Protein AF-A0A7K2KKU1-F1 (afdb_monomer_lite)

Radius of gyration: 23.0 Å; chains: 1; bounding box: 33×46×68 Å

Secondary structure (DSSP, 8-state):
--HHHHHHGGG----------PPTT-------S---EEEEEE-TT-PEEEE--GGGS-EEEEEEEE-TTSSEEEEEEEESPPPPPS----

Sequence (90 aa):
MAALLAAALVLTGCGGRATTHHKPGTSHEEATGNPGTLLPARDEGGHRLRELPAAQAPAVRVETRPDTEGGWNIHLTVERFRFTPDSTGG

Foldseek 3Di:
DVVVVVVVVVPPPPDPDPPPPDDPPDDPPDPPDDPAAWDPDADPVRDTDHDDDPVQDKDWDWDWDADPVGDIDIDIDTPNDDDDDPDPDD

Structure (mmCIF, N/CA/C/O backbone):
data_AF-A0A7K2KKU1-F1
#
_entry.id   AF-A0A7K2KKU1-F1
#
loop_
_atom_site.group_PDB
_atom_site.id
_atom_site.type_symbol
_atom_site.label_atom_id
_atom_site.label_alt_id
_atom_site.label_comp_id
_atom_site.label_asym_id
_atom_site.label_entity_id
_atom_site.label_seq_id
_atom_site.pdbx_PDB_ins_code
_atom_site.Cartn_x
_atom_site.Cartn_y
_atom_site.Cartn_z
_atom_site.occupancy
_atom_site.B_iso_or_equiv
_atom_site.auth_seq_id
_atom_site.auth_comp_id
_atom_site.auth_asym_id
_atom_site.auth_atom_id
_atom_site.pdbx_PDB_model_num
ATOM 1 N N . MET A 1 1 ? -6.808 36.230 45.000 1.00 53.88 1 MET A N 1
ATOM 2 C CA . MET A 1 1 ? -6.677 34.798 44.642 1.00 53.88 1 MET A CA 1
ATOM 3 C C . MET A 1 1 ? -7.514 34.360 43.433 1.00 53.88 1 MET A C 1
ATOM 5 O O . MET A 1 1 ? -7.368 33.226 43.028 1.00 53.88 1 MET A O 1
ATOM 9 N N . ALA A 1 2 ? -8.351 35.205 42.815 1.00 53.06 2 ALA A N 1
ATOM 10 C CA . ALA A 1 2 ? -9.057 34.826 41.578 1.00 53.06 2 ALA A CA 1
ATOM 11 C C . ALA A 1 2 ? -8.281 35.203 40.298 1.00 53.06 2 ALA A C 1
ATOM 13 O O . ALA A 1 2 ? -8.325 34.485 39.308 1.00 53.06 2 ALA A O 1
ATOM 14 N N . ALA A 1 3 ? -7.500 36.290 40.336 1.00 51.25 3 ALA A N 1
ATOM 15 C CA . ALA A 1 3 ? -6.766 36.782 39.166 1.00 51.25 3 ALA A CA 1
ATOM 16 C C . ALA A 1 3 ? -5.609 35.865 38.716 1.00 51.25 3 ALA A C 1
ATOM 18 O O . ALA A 1 3 ? -5.286 35.825 37.535 1.00 51.25 3 ALA A O 1
ATOM 19 N N . LEU A 1 4 ? -5.015 35.089 39.632 1.00 51.97 4 LEU A N 1
ATOM 20 C CA . LEU A 1 4 ? -3.920 34.163 39.309 1.00 51.97 4 LEU A CA 1
ATOM 21 C C . LEU A 1 4 ? -4.406 32.888 38.596 1.00 51.97 4 LEU A C 1
ATOM 23 O O . LEU A 1 4 ? -3.648 32.293 37.839 1.00 51.97 4 LEU A O 1
ATOM 27 N N . LEU A 1 5 ? -5.670 32.493 38.785 1.00 53.22 5 LEU A N 1
ATOM 28 C CA . LEU A 1 5 ? -6.238 31.295 38.152 1.00 53.22 5 LEU A CA 1
ATOM 29 C C . LEU A 1 5 ? -6.633 31.533 36.687 1.00 53.22 5 LEU A C 1
ATOM 31 O O . LEU A 1 5 ? -6.586 30.606 35.885 1.00 53.22 5 LEU A O 1
ATOM 35 N N . ALA A 1 6 ? -6.952 32.775 36.312 1.00 53.47 6 ALA A N 1
ATOM 36 C CA . ALA A 1 6 ? -7.299 33.119 34.933 1.00 53.47 6 ALA A CA 1
ATOM 37 C C . ALA A 1 6 ? -6.081 33.129 33.986 1.00 53.47 6 ALA A C 1
ATOM 39 O O . ALA A 1 6 ? -6.231 32.877 32.795 1.00 53.47 6 ALA A O 1
ATOM 40 N N . ALA A 1 7 ? -4.870 33.366 34.505 1.00 53.91 7 ALA A N 1
ATOM 41 C CA . ALA A 1 7 ? -3.649 33.403 33.696 1.00 53.91 7 ALA A CA 1
ATOM 42 C C . ALA A 1 7 ? -3.123 32.004 33.317 1.00 53.91 7 ALA A C 1
ATOM 44 O O . ALA A 1 7 ? -2.455 31.854 32.297 1.00 53.91 7 ALA A O 1
ATOM 45 N N . ALA A 1 8 ? -3.445 30.969 34.099 1.00 54.53 8 ALA A N 1
ATOM 46 C CA . ALA A 1 8 ? -2.966 29.609 33.844 1.00 54.53 8 ALA A CA 1
ATOM 47 C C . ALA A 1 8 ? -3.716 28.903 32.696 1.00 54.53 8 ALA A C 1
ATOM 49 O O . ALA A 1 8 ? -3.174 27.986 32.083 1.00 54.53 8 ALA A O 1
ATOM 50 N N . LEU A 1 9 ? -4.938 29.340 32.365 1.00 53.31 9 LEU A N 1
ATOM 51 C CA . LEU A 1 9 ? -5.776 28.673 31.360 1.00 53.31 9 LEU A CA 1
ATOM 52 C C . LEU A 1 9 ? -5.440 29.055 29.906 1.00 53.31 9 LEU A C 1
ATOM 54 O O . LEU A 1 9 ? -5.971 28.455 28.980 1.00 53.31 9 LEU A O 1
ATOM 58 N N . VAL A 1 10 ? -4.552 30.031 29.690 1.00 56.62 10 VAL A N 1
ATOM 59 C CA . VAL A 1 10 ? -4.167 30.504 28.344 1.00 56.62 10 VAL A CA 1
ATOM 60 C C . VAL A 1 10 ? -3.019 29.669 27.743 1.00 56.62 10 VAL A C 1
ATOM 62 O O . VAL A 1 10 ? -2.673 29.826 26.577 1.00 56.62 10 VAL A O 1
ATOM 65 N N . LEU A 1 11 ? -2.434 28.738 28.507 1.00 55.06 11 LEU A N 1
ATOM 66 C CA . LEU A 1 11 ? -1.241 27.980 28.100 1.00 55.06 11 LEU A CA 1
ATOM 67 C C . LEU A 1 11 ? -1.519 26.596 27.485 1.00 55.06 11 LEU A C 1
ATOM 69 O O . LEU A 1 11 ? -0.573 25.895 27.138 1.00 55.06 11 LEU A O 1
ATOM 73 N N . THR A 1 12 ? -2.777 26.200 27.272 1.00 58.44 12 THR A N 1
ATOM 74 C CA . THR A 1 12 ? -3.124 24.944 26.570 1.00 58.44 12 THR A CA 1
ATOM 75 C C . THR A 1 12 ? -3.523 25.168 25.109 1.00 58.44 12 THR A C 1
ATOM 77 O O . THR A 1 12 ? -4.368 24.473 24.555 1.00 58.44 12 THR A O 1
ATOM 80 N N . GLY A 1 13 ? -2.883 26.129 24.443 1.00 49.25 13 GLY A N 1
ATOM 81 C CA . GLY A 1 13 ? -2.938 26.284 22.991 1.00 49.25 13 GLY A CA 1
ATOM 82 C C . GLY A 1 13 ? -1.909 25.401 22.284 1.00 49.25 13 GLY A C 1
ATOM 83 O O . GLY A 1 13 ? -1.016 25.922 21.623 1.00 49.25 13 GLY A O 1
ATOM 84 N N . CYS A 1 14 ? -1.998 24.073 22.398 1.00 58.56 14 CYS A N 1
ATOM 85 C CA . CYS A 1 14 ? -1.230 23.156 21.542 1.00 58.56 14 CYS A CA 1
ATOM 86 C C . CYS A 1 14 ? -1.862 23.083 20.139 1.00 58.56 14 CYS A C 1
ATOM 88 O O . CYS A 1 14 ? -2.345 22.037 19.717 1.00 58.56 14 CYS A O 1
ATOM 90 N N . GLY A 1 15 ? -1.886 24.206 19.421 1.00 54.38 15 GLY A N 1
ATOM 91 C CA . GLY A 1 15 ? -2.197 24.259 17.995 1.00 54.38 15 GLY A CA 1
ATOM 92 C C . GLY A 1 15 ? -0.907 24.499 17.225 1.00 54.38 15 GLY A C 1
ATOM 93 O O . GLY A 1 15 ? -0.467 25.640 17.110 1.00 54.38 15 GLY A O 1
ATOM 94 N N . GLY A 1 16 ? -0.266 23.431 16.746 1.00 52.91 16 GLY A N 1
ATOM 95 C CA . GLY A 1 16 ? 0.895 23.542 15.861 1.00 52.91 16 GLY A CA 1
ATOM 96 C C . GLY A 1 16 ? 0.594 24.425 14.643 1.00 52.91 16 GLY A C 1
ATOM 97 O O . GLY A 1 16 ? -0.550 24.535 14.204 1.00 52.91 16 GLY A O 1
ATOM 98 N N . ARG A 1 17 ? 1.628 25.076 14.098 1.00 52.34 17 ARG A N 1
ATOM 99 C CA . ARG A 1 17 ? 1.519 25.941 12.916 1.00 52.34 17 ARG A CA 1
ATOM 100 C C . ARG A 1 17 ? 0.917 25.148 11.754 1.00 52.34 17 ARG A C 1
ATOM 102 O O . ARG A 1 17 ? 1.542 24.210 11.271 1.00 52.34 17 ARG A O 1
ATOM 109 N N . ALA A 1 18 ? -0.260 25.551 11.281 1.00 55.19 18 ALA A N 1
ATOM 110 C CA . ALA A 1 18 ? -0.805 25.029 10.038 1.00 55.19 18 ALA A CA 1
ATOM 111 C C . ALA A 1 18 ? 0.158 25.397 8.897 1.00 55.19 18 ALA A C 1
ATOM 113 O O . ALA A 1 18 ? 0.345 26.574 8.581 1.00 55.19 18 ALA A O 1
ATOM 114 N N . THR A 1 19 ? 0.824 24.408 8.305 1.00 55.94 19 THR A N 1
ATOM 115 C CA . THR A 1 19 ? 1.616 24.600 7.087 1.00 55.94 19 THR A CA 1
ATOM 116 C C . THR A 1 19 ? 0.667 24.556 5.898 1.00 55.94 19 THR A C 1
ATOM 118 O O . THR A 1 19 ? 0.521 23.543 5.220 1.00 55.94 19 THR A O 1
ATOM 121 N N . THR A 1 20 ? -0.038 25.658 5.678 1.00 55.03 20 THR A N 1
ATOM 122 C CA . THR A 1 20 ? -0.992 25.825 4.584 1.00 55.03 20 THR A CA 1
ATOM 123 C C . THR A 1 20 ? -0.284 26.322 3.324 1.00 55.03 20 THR A C 1
ATOM 125 O O . THR A 1 20 ? -0.516 27.432 2.850 1.00 55.03 20 THR A O 1
ATOM 128 N N . HIS A 1 21 ? 0.610 25.509 2.757 1.00 50.53 21 HIS A N 1
ATOM 129 C CA . HIS A 1 21 ? 1.012 25.721 1.366 1.00 50.53 21 HIS A CA 1
ATOM 130 C C . HIS A 1 21 ? -0.129 25.223 0.470 1.00 50.53 21 HIS A C 1
ATOM 132 O O . HIS A 1 21 ? -0.203 24.040 0.156 1.00 50.53 21 HIS A O 1
ATOM 138 N N . HIS A 1 22 ? -1.056 26.111 0.100 1.00 54.84 22 HIS A N 1
ATOM 139 C CA . HIS A 1 22 ? -2.151 25.771 -0.814 1.00 54.84 22 HIS A CA 1
ATOM 140 C C . HIS A 1 22 ? -1.870 26.226 -2.233 1.00 54.84 22 HIS A C 1
ATOM 142 O O . HIS A 1 22 ? -1.635 27.408 -2.485 1.00 54.84 22 HIS A O 1
ATOM 148 N N . LYS A 1 23 ? -1.990 25.281 -3.166 1.00 50.62 23 LYS A N 1
ATOM 149 C CA . LYS A 1 23 ? -2.277 25.572 -4.568 1.00 50.62 23 LYS A CA 1
ATOM 150 C C . LYS A 1 23 ? -3.784 25.868 -4.682 1.00 50.62 23 LYS A C 1
ATOM 152 O O . LYS A 1 23 ? -4.583 25.163 -4.062 1.00 50.62 23 LYS A O 1
ATOM 157 N N . PRO A 1 24 ? -4.215 26.885 -5.449 1.00 45.62 24 PRO A N 1
ATOM 158 C CA . PRO A 1 24 ? -5.629 27.068 -5.764 1.00 45.62 24 PRO A CA 1
ATOM 159 C C . PRO A 1 24 ? -6.211 25.775 -6.356 1.00 45.62 24 PRO A C 1
ATOM 161 O O . PRO A 1 24 ? -5.665 25.245 -7.321 1.00 45.62 24 PRO A O 1
ATOM 164 N N . GLY A 1 25 ? -7.284 25.249 -5.758 1.00 54.97 25 GLY A N 1
ATOM 165 C CA . GLY A 1 25 ? -7.943 24.010 -6.197 1.00 54.97 25 GLY A CA 1
ATOM 166 C C . GLY A 1 25 ? -7.640 22.754 -5.370 1.00 54.97 25 GLY A C 1
ATOM 167 O O . GLY A 1 25 ? -8.256 21.725 -5.625 1.00 54.97 25 GLY A O 1
ATOM 168 N N . THR A 1 26 ? -6.760 22.812 -4.363 1.00 57.62 26 THR A N 1
ATOM 169 C CA . THR A 1 26 ? -6.595 21.712 -3.393 1.00 57.62 26 THR A CA 1
ATOM 170 C C . THR A 1 26 ? -7.404 22.006 -2.130 1.00 57.62 26 THR A C 1
ATOM 172 O O . THR A 1 26 ? -7.103 22.977 -1.431 1.00 57.62 26 THR A O 1
ATOM 175 N N . SER A 1 27 ? -8.427 21.202 -1.831 1.00 63.69 27 SER A N 1
ATOM 176 C CA . SER A 1 27 ? -9.137 21.257 -0.549 1.00 63.69 27 SER A CA 1
ATOM 177 C C . SER A 1 27 ? -8.398 20.435 0.513 1.00 63.69 27 SER A C 1
ATOM 179 O O . SER A 1 27 ? -7.804 19.400 0.216 1.00 63.69 27 SER A O 1
ATOM 181 N N . HIS A 1 28 ? -8.468 20.877 1.772 1.00 59.50 28 HIS A N 1
ATOM 182 C CA . HIS A 1 28 ? -8.151 20.049 2.946 1.00 59.50 28 HIS A CA 1
ATOM 183 C C . HIS A 1 28 ? -9.289 19.072 3.235 1.00 59.50 28 HIS A C 1
ATOM 185 O O . HIS A 1 28 ? -9.815 19.036 4.348 1.00 59.50 28 HIS A O 1
ATOM 191 N N . GLU A 1 29 ? -9.767 18.346 2.229 1.00 64.94 29 GLU A N 1
ATOM 192 C CA . GLU A 1 29 ? -10.744 17.309 2.526 1.00 64.94 29 GLU A CA 1
ATOM 193 C C . GLU A 1 29 ? -10.055 16.212 3.327 1.00 64.94 29 GLU A C 1
ATOM 195 O O . GLU A 1 29 ? -9.183 15.493 2.836 1.00 64.94 29 GLU A O 1
ATOM 200 N N . GLU A 1 30 ? -10.442 16.124 4.597 1.00 63.97 30 GLU A N 1
ATOM 201 C CA . GLU A 1 30 ? -10.042 15.041 5.472 1.00 63.97 30 GLU A CA 1
ATOM 202 C C . GLU A 1 30 ? -10.445 13.714 4.825 1.00 63.97 30 GLU A C 1
ATOM 204 O O . GLU A 1 30 ? -11.547 13.560 4.289 1.00 63.97 30 GLU A O 1
ATOM 209 N N . ALA A 1 31 ? -9.536 12.741 4.844 1.00 65.00 31 ALA A N 1
ATOM 210 C CA . ALA A 1 31 ? -9.843 11.415 4.344 1.00 65.00 31 ALA A CA 1
ATOM 211 C C . ALA A 1 31 ? -10.918 10.782 5.243 1.00 65.00 31 ALA A C 1
ATOM 213 O O . ALA A 1 31 ? -10.633 10.316 6.339 1.00 65.00 31 ALA A O 1
ATOM 214 N N . THR A 1 32 ? -12.158 10.734 4.760 1.00 67.06 32 THR A N 1
ATOM 215 C CA . THR A 1 32 ? -13.321 10.208 5.501 1.00 67.06 32 THR A CA 1
ATOM 216 C C . THR A 1 32 ? -13.448 8.679 5.464 1.00 67.06 32 THR A C 1
ATOM 218 O O . THR A 1 32 ? -14.457 8.121 5.895 1.00 67.06 32 THR A O 1
ATOM 221 N N . GLY A 1 33 ? -12.447 7.973 4.930 1.00 70.88 33 GLY A N 1
ATOM 222 C CA . GLY A 1 33 ? -12.459 6.513 4.827 1.00 70.88 33 GLY A CA 1
ATOM 223 C C . GLY A 1 33 ? -12.319 5.828 6.188 1.00 70.88 33 GLY A C 1
ATOM 224 O O . GLY A 1 33 ? -11.614 6.316 7.066 1.00 70.88 33 GLY A O 1
ATOM 225 N N . ASN A 1 34 ? -12.959 4.666 6.360 1.00 78.25 34 ASN A N 1
ATOM 226 C CA . ASN A 1 34 ? -12.769 3.842 7.555 1.00 78.25 34 ASN A CA 1
ATOM 227 C C . ASN A 1 34 ? -11.305 3.349 7.621 1.00 78.25 34 ASN A C 1
ATOM 229 O O . ASN A 1 34 ? -10.891 2.602 6.734 1.00 78.25 34 ASN A O 1
ATOM 233 N N . PRO A 1 35 ? -10.530 3.703 8.663 1.00 79.56 35 PRO A N 1
ATOM 234 C CA . PRO A 1 35 ? -9.122 3.324 8.771 1.00 79.56 35 PRO A CA 1
ATOM 235 C C . PRO A 1 35 ? -8.908 1.898 9.314 1.00 79.56 35 PRO A C 1
ATOM 237 O O . PRO A 1 35 ? -7.774 1.519 9.599 1.00 79.56 35 PRO A O 1
ATOM 240 N N . GLY A 1 36 ? -9.978 1.124 9.520 1.00 89.69 36 GLY A N 1
ATOM 241 C CA . GLY A 1 36 ? -9.933 -0.214 10.103 1.00 89.69 36 GLY A CA 1
ATOM 242 C C . GLY A 1 36 ? -10.067 -0.234 11.628 1.00 89.69 36 GLY A C 1
ATOM 243 O O . GLY A 1 36 ? -10.163 0.802 12.304 1.00 89.69 36 GLY A O 1
ATOM 244 N N . THR A 1 37 ? -10.074 -1.443 12.181 1.00 94.50 37 THR A N 1
ATOM 245 C CA . THR A 1 37 ? -10.260 -1.710 13.612 1.00 94.50 37 THR A CA 1
ATOM 246 C C . THR A 1 37 ? -9.001 -1.349 14.383 1.00 94.50 37 THR A C 1
ATOM 248 O O . THR A 1 37 ? -7.912 -1.784 14.032 1.00 94.50 37 THR A O 1
ATOM 251 N N . LEU A 1 38 ? -9.135 -0.570 15.456 1.00 95.38 38 LEU A N 1
ATOM 252 C CA . LEU A 1 38 ? -8.008 -0.240 16.325 1.00 95.38 38 LEU A CA 1
ATOM 253 C C . LEU A 1 38 ? -7.628 -1.444 17.190 1.00 95.38 38 LEU A C 1
ATOM 255 O O . LEU A 1 38 ? -8.467 -1.964 17.925 1.00 95.38 38 LEU A O 1
ATOM 259 N N . LEU A 1 39 ? -6.362 -1.844 17.134 1.00 96.25 39 LEU A N 1
ATOM 260 C CA . LEU A 1 39 ? -5.824 -2.928 17.941 1.00 96.25 39 LEU A CA 1
ATOM 261 C C . LEU A 1 39 ? -5.286 -2.400 19.282 1.00 96.25 39 LEU A C 1
ATOM 263 O O . LEU A 1 39 ? -4.812 -1.262 19.362 1.00 96.25 39 LEU A O 1
ATOM 267 N N . PRO A 1 40 ? -5.309 -3.225 20.344 1.00 96.06 40 PRO A N 1
ATOM 268 C CA . PRO A 1 40 ? -4.637 -2.897 21.600 1.00 96.06 40 PRO A CA 1
ATOM 269 C C . PRO A 1 40 ? -3.105 -2.957 21.476 1.00 96.06 40 PRO A C 1
ATOM 271 O O . PRO A 1 40 ? -2.402 -2.330 22.268 1.00 96.06 40 PRO A O 1
ATOM 274 N N . ALA A 1 41 ? -2.596 -3.705 20.491 1.00 96.00 41 ALA A N 1
ATOM 275 C CA . ALA A 1 41 ? -1.175 -3.857 20.223 1.00 96.00 41 ALA A CA 1
ATOM 276 C C . ALA A 1 41 ? -0.521 -2.536 19.793 1.00 96.00 41 ALA A C 1
ATOM 278 O O . ALA A 1 41 ? -1.149 -1.659 19.187 1.00 96.00 41 ALA A O 1
ATOM 279 N N . ARG A 1 42 ? 0.772 -2.429 20.099 1.00 97.06 42 ARG A N 1
ATOM 280 C CA . ARG A 1 42 ? 1.626 -1.314 19.704 1.00 97.06 42 ARG A CA 1
ATOM 281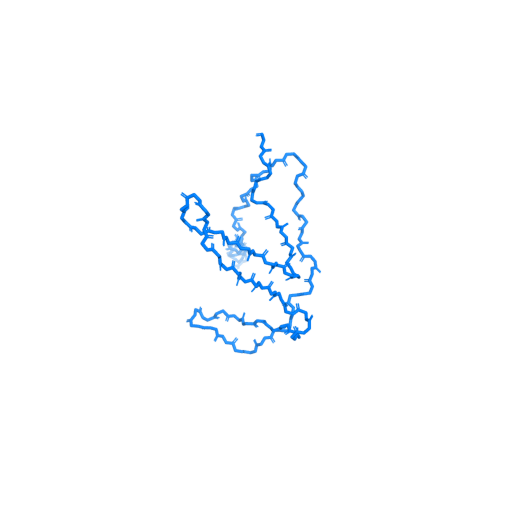 C C . ARG A 1 42 ? 2.865 -1.832 18.989 1.00 97.06 42 ARG A C 1
ATOM 283 O O . ARG A 1 42 ? 3.306 -2.939 19.289 1.00 97.06 42 ARG A O 1
ATOM 290 N N . ASP A 1 43 ? 3.396 -1.041 18.067 1.00 95.88 43 ASP A N 1
ATOM 291 C CA . ASP A 1 43 ? 4.709 -1.301 17.474 1.00 95.88 43 ASP A CA 1
ATOM 292 C C . ASP A 1 43 ? 5.858 -0.879 18.408 1.00 95.88 43 ASP A C 1
ATOM 294 O O . ASP A 1 43 ? 5.639 -0.406 19.528 1.00 95.88 43 ASP A O 1
ATOM 298 N N . GLU A 1 44 ? 7.095 -1.054 17.945 1.00 97.38 44 GLU A N 1
ATOM 299 C CA . GLU A 1 44 ? 8.313 -0.691 18.680 1.00 97.38 44 GLU A CA 1
ATOM 300 C C . GLU A 1 44 ? 8.382 0.809 19.020 1.00 97.38 44 GLU A C 1
ATOM 302 O O . GLU A 1 44 ? 8.942 1.186 20.049 1.00 97.38 44 GLU A O 1
ATOM 307 N N . GLY A 1 45 ? 7.760 1.664 18.200 1.00 97.12 45 GLY A N 1
ATOM 308 C CA . GLY A 1 45 ? 7.620 3.103 18.442 1.00 97.12 45 GLY A CA 1
ATOM 309 C C . GLY A 1 45 ? 6.483 3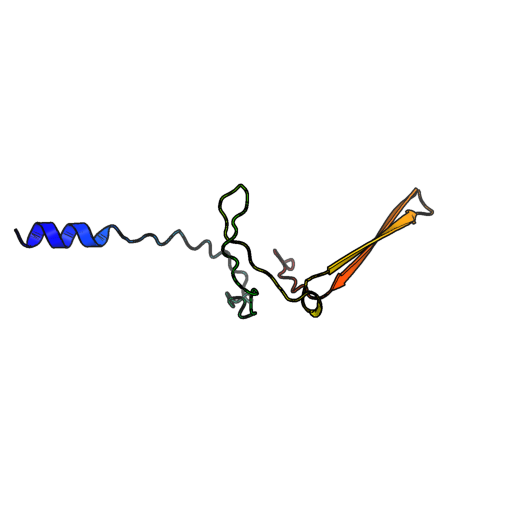.459 19.406 1.00 97.12 45 GLY A C 1
ATOM 310 O O . GLY A 1 45 ? 6.264 4.632 19.721 1.00 97.12 45 GLY A O 1
ATOM 311 N N . GLY A 1 46 ? 5.739 2.463 19.891 1.00 96.69 46 GLY A N 1
ATOM 312 C CA . GLY A 1 46 ? 4.585 2.645 20.759 1.00 96.69 46 GLY A CA 1
ATOM 313 C C . GLY A 1 46 ? 3.328 3.118 20.024 1.00 96.69 46 GLY A C 1
ATOM 314 O O . GLY A 1 46 ? 2.362 3.517 20.688 1.00 96.69 46 GLY A O 1
ATOM 315 N N . HIS A 1 47 ? 3.289 3.094 18.692 1.00 95.94 47 HIS A N 1
ATOM 316 C CA . HIS A 1 47 ? 2.131 3.516 17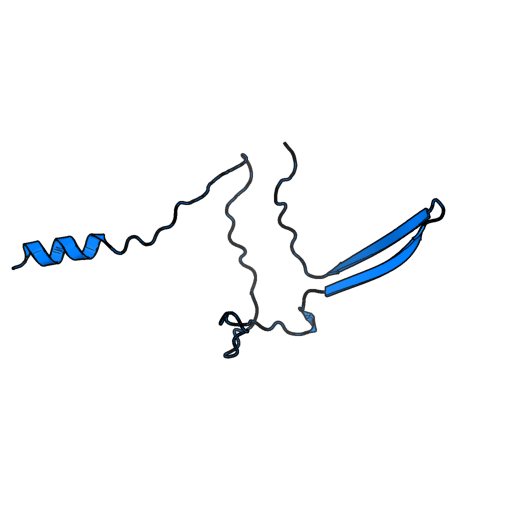.907 1.00 95.94 47 HIS A CA 1
ATOM 317 C C . HIS A 1 47 ? 1.048 2.436 17.921 1.00 95.94 47 HIS A C 1
ATOM 319 O O . HIS A 1 47 ? 1.332 1.244 17.863 1.00 95.94 47 HIS A O 1
ATOM 325 N N . ARG A 1 48 ? -0.223 2.848 18.024 1.00 95.81 48 ARG A N 1
ATOM 326 C CA . ARG A 1 48 ? -1.352 1.907 17.995 1.00 95.81 48 ARG A CA 1
ATOM 327 C C . ARG A 1 48 ? -1.582 1.415 16.575 1.00 95.81 48 ARG A C 1
ATOM 329 O O . ARG A 1 48 ? -1.690 2.226 15.657 1.00 95.81 48 ARG A O 1
ATOM 336 N N . LEU A 1 49 ? -1.732 0.106 16.429 1.00 93.81 49 LEU A N 1
ATOM 337 C CA . LEU A 1 49 ? -1.958 -0.526 15.136 1.00 93.81 49 LEU A CA 1
ATOM 338 C C . LEU A 1 49 ? -3.445 -0.553 14.773 1.00 93.81 49 LEU A C 1
ATOM 340 O O . LEU A 1 49 ? -4.315 -0.543 15.647 1.00 93.81 49 LEU A O 1
ATOM 344 N N . ARG A 1 50 ? -3.736 -0.610 13.472 1.00 93.12 50 ARG A N 1
ATOM 345 C CA . ARG A 1 50 ? -5.081 -0.856 12.946 1.00 93.12 50 ARG A CA 1
ATOM 346 C C . ARG A 1 50 ? -5.077 -2.048 12.007 1.00 93.12 50 ARG A C 1
ATOM 348 O O . ARG A 1 50 ? -4.121 -2.245 11.266 1.00 93.12 50 ARG A O 1
ATOM 355 N N . GLU A 1 51 ? -6.163 -2.804 12.035 1.00 92.75 51 GLU A N 1
ATOM 356 C CA . GLU A 1 51 ? -6.372 -3.968 11.184 1.00 92.75 51 GLU A CA 1
ATOM 357 C C . GLU A 1 51 ? -7.516 -3.728 10.199 1.00 92.75 51 GLU A C 1
ATOM 359 O O . GLU A 1 51 ? -8.576 -3.201 10.552 1.00 92.75 51 GLU A O 1
ATOM 364 N N . LEU A 1 52 ? -7.300 -4.156 8.9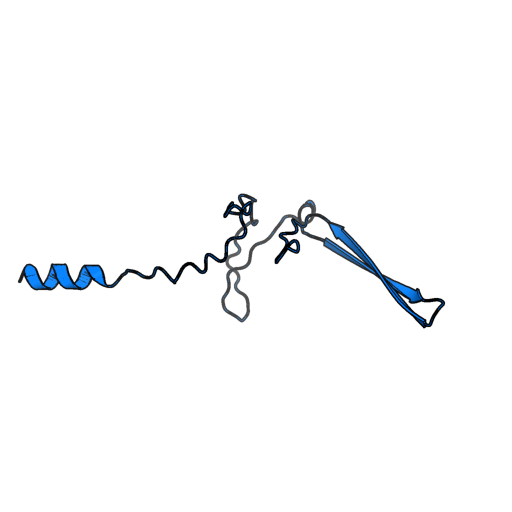57 1.00 92.00 52 LEU A N 1
ATOM 365 C CA . LEU A 1 52 ? -8.329 -4.249 7.933 1.00 92.00 52 LEU A CA 1
ATOM 366 C C . LEU A 1 52 ? -8.652 -5.724 7.677 1.00 92.00 52 LEU A C 1
ATOM 368 O O . LEU A 1 52 ? -7.735 -6.548 7.665 1.00 92.00 52 LEU A O 1
ATOM 372 N N . PRO A 1 53 ? -9.921 -6.071 7.396 1.00 91.44 53 PRO A N 1
ATOM 373 C CA . PRO A 1 53 ? -10.247 -7.393 6.881 1.00 91.44 53 PRO A CA 1
ATOM 374 C C . PRO A 1 53 ? -9.411 -7.692 5.633 1.00 91.44 53 PRO A C 1
ATOM 376 O O . PRO A 1 53 ? -9.257 -6.819 4.779 1.00 91.44 53 PRO A O 1
ATOM 379 N N . ALA A 1 54 ? -8.930 -8.928 5.478 1.00 90.31 54 ALA A N 1
ATOM 380 C CA . ALA A 1 54 ? -8.045 -9.300 4.368 1.00 90.31 54 ALA A CA 1
ATOM 381 C C . ALA A 1 54 ? -8.610 -8.931 2.980 1.00 90.31 54 ALA A C 1
ATOM 383 O O . ALA A 1 54 ? -7.878 -8.468 2.113 1.00 90.31 54 ALA A O 1
ATOM 384 N N . ALA A 1 55 ? -9.929 -9.048 2.786 1.00 90.31 55 ALA A N 1
ATOM 385 C CA . ALA A 1 55 ? -10.603 -8.667 1.540 1.00 90.31 55 ALA A CA 1
ATOM 386 C C . ALA A 1 55 ? -10.536 -7.157 1.217 1.00 90.31 55 ALA A C 1
ATOM 388 O O . ALA A 1 55 ? -10.742 -6.760 0.072 1.00 90.31 55 ALA A O 1
ATOM 389 N N . GLN A 1 56 ? -10.272 -6.316 2.218 1.00 88.56 56 GLN A N 1
ATOM 390 C CA . GLN A 1 56 ? -10.159 -4.860 2.102 1.00 88.56 56 GLN A CA 1
ATOM 391 C C . GLN A 1 56 ? -8.715 -4.368 2.252 1.00 88.56 56 GLN A C 1
ATOM 393 O O . GLN A 1 56 ? -8.459 -3.182 2.056 1.00 88.56 56 GLN A O 1
ATOM 398 N N . ALA A 1 57 ? -7.773 -5.252 2.591 1.00 89.88 57 ALA A N 1
ATOM 399 C CA . ALA A 1 57 ? -6.381 -4.884 2.795 1.00 89.88 57 ALA A CA 1
ATOM 400 C C . ALA A 1 57 ? -5.779 -4.314 1.494 1.00 89.88 57 ALA A C 1
ATOM 402 O O . ALA A 1 57 ? -5.941 -4.932 0.437 1.00 89.88 57 ALA A O 1
ATOM 403 N N . PRO A 1 58 ? -5.095 -3.159 1.533 1.00 91.38 58 PRO A N 1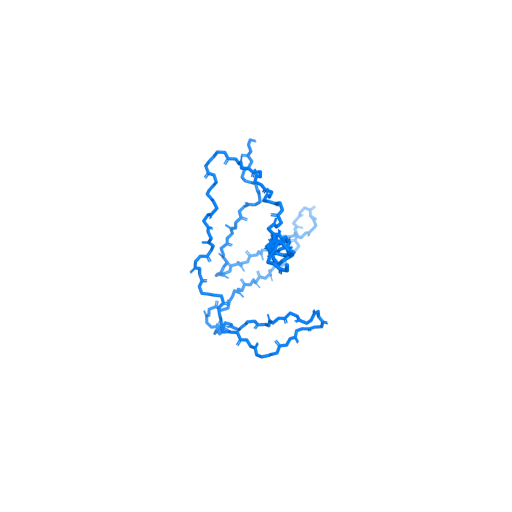
ATOM 404 C CA . PRO A 1 58 ? -4.339 -2.654 0.393 1.00 91.38 58 PRO A CA 1
ATOM 405 C C . PRO A 1 58 ? -3.283 -3.665 -0.049 1.00 91.38 58 PRO A C 1
ATOM 407 O O . PRO A 1 58 ? -2.652 -4.314 0.787 1.00 91.38 58 PRO A O 1
ATOM 410 N N . ALA A 1 59 ? -3.091 -3.807 -1.359 1.00 94.38 59 ALA A N 1
ATOM 411 C CA . ALA A 1 59 ? -2.165 -4.789 -1.911 1.00 94.38 59 ALA A CA 1
ATOM 412 C C . ALA A 1 59 ? -1.304 -4.185 -3.020 1.00 94.38 59 ALA A C 1
ATOM 414 O O . ALA A 1 59 ? -1.778 -3.392 -3.834 1.00 94.38 59 ALA A O 1
ATOM 415 N N . VAL A 1 60 ? -0.035 -4.592 -3.053 1.00 96.81 60 VAL A N 1
ATOM 416 C CA . VAL A 1 60 ? 0.903 -4.281 -4.132 1.00 96.81 60 VAL A CA 1
ATOM 417 C C . VAL A 1 60 ? 1.517 -5.588 -4.607 1.00 96.81 60 VAL A C 1
ATOM 419 O O . VAL A 1 60 ? 2.140 -6.307 -3.826 1.00 96.81 60 VAL A O 1
ATOM 422 N N . ARG A 1 61 ? 1.348 -5.897 -5.889 1.00 97.56 61 ARG A N 1
ATOM 423 C CA . ARG A 1 61 ? 2.069 -6.973 -6.568 1.00 97.56 61 ARG A CA 1
ATOM 424 C C . ARG A 1 61 ? 3.173 -6.361 -7.415 1.00 97.56 61 ARG A C 1
ATOM 426 O O . ARG A 1 61 ? 2.928 -5.409 -8.152 1.00 97.56 61 ARG A O 1
ATOM 433 N N . VAL A 1 62 ? 4.364 -6.940 -7.308 1.00 97.81 62 VAL A N 1
ATOM 434 C CA . VAL A 1 62 ? 5.554 -6.528 -8.051 1.00 97.81 62 VAL A CA 1
ATOM 435 C C . VAL A 1 62 ? 5.986 -7.676 -8.947 1.00 97.81 62 VAL A C 1
ATOM 437 O O . VAL A 1 62 ? 6.201 -8.788 -8.469 1.00 97.81 62 VAL A O 1
ATOM 440 N N . GLU A 1 63 ? 6.130 -7.399 -10.235 1.00 98.06 63 GLU A N 1
ATOM 441 C CA . GLU A 1 63 ? 6.713 -8.320 -11.206 1.00 98.06 63 GLU A CA 1
ATOM 442 C C . GLU A 1 63 ? 7.909 -7.639 -11.866 1.00 98.06 63 GLU A C 1
ATOM 444 O O . GLU A 1 63 ? 7.837 -6.468 -12.241 1.00 98.06 63 GLU A O 1
ATOM 449 N N . THR A 1 64 ? 9.022 -8.356 -11.998 1.00 97.50 64 THR A N 1
ATOM 450 C CA . THR A 1 64 ? 10.253 -7.825 -12.587 1.00 97.50 64 THR A CA 1
ATOM 451 C C . THR A 1 64 ? 10.682 -8.679 -13.768 1.00 97.50 64 THR A C 1
ATOM 453 O O . THR A 1 64 ? 10.616 -9.909 -13.730 1.00 97.50 64 THR A O 1
ATOM 456 N N . ARG A 1 65 ? 11.103 -8.026 -14.851 1.00 97.25 65 ARG A N 1
ATOM 457 C CA . ARG A 1 65 ? 11.591 -8.691 -16.065 1.00 97.25 65 ARG A CA 1
ATOM 458 C C . ARG A 1 65 ? 12.824 -7.960 -16.582 1.00 97.25 65 ARG A C 1
ATOM 460 O O . ARG A 1 65 ? 12.812 -6.732 -16.541 1.00 97.25 65 ARG A O 1
ATOM 467 N N . PRO A 1 66 ? 13.867 -8.655 -17.062 1.00 97.56 66 PRO A N 1
ATOM 468 C CA . PRO A 1 66 ? 14.976 -7.988 -17.731 1.00 97.56 66 PRO A CA 1
ATOM 469 C C . PRO A 1 66 ? 14.463 -7.154 -18.907 1.00 97.56 66 PRO A C 1
ATOM 471 O O . PRO A 1 66 ? 13.539 -7.575 -19.610 1.00 97.56 66 PRO A O 1
ATOM 474 N N . ASP A 1 67 ? 15.040 -5.975 -19.097 1.00 96.50 67 ASP A N 1
ATOM 475 C CA . ASP A 1 67 ? 14.759 -5.130 -20.254 1.00 96.50 67 ASP A CA 1
ATOM 476 C C . ASP A 1 67 ? 15.690 -5.469 -21.432 1.00 96.50 67 ASP A C 1
ATOM 478 O O . ASP A 1 67 ? 16.843 -5.861 -21.232 1.00 96.50 67 ASP A O 1
ATOM 482 N N . THR A 1 68 ? 15.189 -5.342 -22.664 1.00 92.75 68 THR A N 1
ATOM 483 C CA . THR A 1 68 ? 15.925 -5.701 -23.889 1.00 92.75 68 THR A CA 1
ATOM 484 C C . THR A 1 68 ? 17.079 -4.759 -24.215 1.00 92.75 68 THR A C 1
ATOM 486 O O . THR A 1 68 ? 18.021 -5.178 -24.885 1.00 92.75 68 THR A O 1
ATOM 489 N N . GLU A 1 69 ? 17.031 -3.516 -23.742 1.00 95.62 69 GLU A N 1
ATOM 490 C CA . GLU A 1 69 ? 18.105 -2.526 -23.891 1.00 95.62 69 GLU A CA 1
ATOM 491 C C . GLU A 1 69 ? 19.036 -2.503 -22.664 1.00 95.62 69 GLU A C 1
ATOM 493 O O . GLU A 1 69 ? 20.035 -1.782 -22.635 1.00 95.62 69 GLU A O 1
ATOM 498 N N . GLY A 1 70 ? 18.752 -3.357 -21.675 1.00 92.56 70 GLY A N 1
ATOM 499 C CA . GLY A 1 70 ? 19.481 -3.471 -20.420 1.00 92.56 70 GLY A CA 1
ATOM 500 C C . GLY A 1 70 ? 18.718 -2.862 -19.243 1.00 92.56 70 GLY A C 1
ATOM 501 O O . GLY A 1 70 ? 18.007 -1.872 -19.360 1.00 92.56 70 GLY A O 1
ATOM 502 N N . GLY A 1 71 ? 18.880 -3.466 -18.065 1.00 96.00 71 GLY A N 1
ATOM 503 C CA . GLY A 1 71 ? 18.131 -3.089 -16.864 1.00 96.00 71 GLY A CA 1
ATOM 504 C C . GLY A 1 71 ? 16.910 -3.979 -16.628 1.00 96.00 71 GLY A C 1
ATOM 505 O O . GLY A 1 71 ? 16.903 -5.149 -17.016 1.00 96.00 71 GLY A O 1
ATOM 506 N N . TRP A 1 72 ? 15.904 -3.445 -15.930 1.00 98.00 72 TRP A N 1
ATOM 507 C CA . TRP A 1 72 ? 14.721 -4.189 -15.496 1.00 98.00 72 TRP A CA 1
ATOM 508 C C . TRP A 1 72 ? 13.442 -3.383 -15.703 1.00 98.00 72 TRP A C 1
ATOM 510 O O . TRP A 1 72 ? 13.316 -2.261 -15.218 1.00 98.00 72 TRP A O 1
ATOM 520 N N . ASN A 1 73 ? 12.456 -4.015 -16.323 1.00 97.25 73 ASN A N 1
ATOM 521 C CA . ASN A 1 73 ? 11.074 -3.574 -16.315 1.00 97.25 73 ASN A CA 1
ATOM 522 C C . ASN A 1 73 ? 10.403 -4.022 -15.018 1.00 97.25 73 ASN 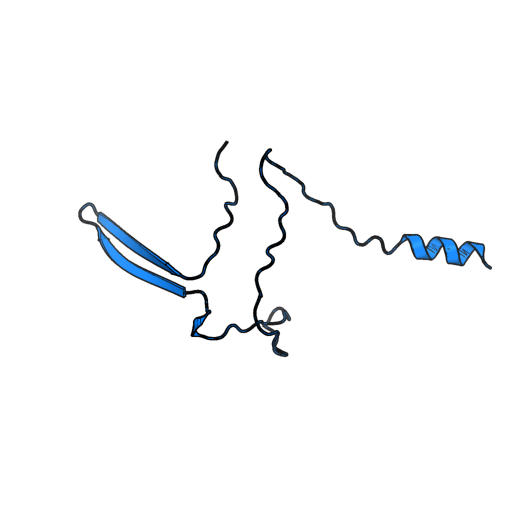A C 1
ATOM 524 O O . ASN A 1 73 ? 10.388 -5.214 -14.701 1.00 97.25 73 ASN A O 1
ATOM 528 N N . ILE A 1 74 ? 9.823 -3.070 -14.289 1.00 97.31 74 ILE A N 1
ATOM 529 C CA . ILE A 1 74 ? 9.077 -3.325 -13.056 1.00 97.31 74 ILE A CA 1
ATOM 530 C C . ILE A 1 74 ? 7.606 -3.033 -13.316 1.00 97.31 74 ILE A C 1
ATOM 532 O O . ILE A 1 74 ? 7.227 -1.920 -13.672 1.00 97.31 74 ILE A O 1
ATOM 536 N N . HIS A 1 75 ? 6.774 -4.044 -13.126 1.00 97.06 75 HIS A N 1
ATOM 537 C CA . HIS A 1 75 ? 5.330 -3.939 -13.205 1.00 97.06 75 HIS A CA 1
ATOM 538 C C . HIS A 1 75 ? 4.771 -3.920 -11.786 1.00 97.06 75 HIS A C 1
ATOM 540 O O . HIS A 1 75 ? 4.945 -4.872 -11.023 1.00 97.06 75 HIS A O 1
ATOM 546 N N . LEU A 1 76 ? 4.094 -2.828 -11.438 1.00 97.12 76 LEU A N 1
ATOM 547 C CA . LEU A 1 76 ? 3.399 -2.672 -10.166 1.00 97.12 76 LEU A CA 1
ATOM 548 C C . LEU A 1 76 ? 1.897 -2.766 -10.412 1.00 97.12 76 LEU A C 1
ATOM 550 O O . LEU A 1 76 ? 1.329 -1.939 -11.121 1.00 97.12 76 LEU A O 1
ATOM 554 N N . THR A 1 77 ? 1.250 -3.755 -9.803 1.00 97.12 77 THR A N 1
ATOM 555 C CA . THR A 1 77 ? -0.212 -3.795 -9.701 1.00 97.12 77 THR A CA 1
ATOM 556 C C . THR A 1 77 ? -0.589 -3.380 -8.290 1.00 97.12 77 THR A C 1
ATOM 558 O O . THR A 1 77 ? -0.248 -4.065 -7.327 1.00 97.12 77 THR A O 1
ATOM 561 N N . VAL A 1 78 ? -1.253 -2.234 -8.168 1.00 96.31 78 VAL A N 1
ATOM 562 C CA . VAL A 1 78 ? -1.665 -1.640 -6.892 1.00 96.31 78 VAL A CA 1
ATOM 563 C C . VAL A 1 78 ? -3.181 -1.695 -6.771 1.00 96.31 78 VAL A C 1
ATOM 565 O O . VAL A 1 78 ? -3.905 -1.291 -7.679 1.00 96.31 78 VAL A O 1
ATOM 568 N N . GLU A 1 79 ? -3.673 -2.189 -5.642 1.00 94.50 79 GLU A N 1
ATOM 569 C CA . GLU A 1 79 ? -5.100 -2.357 -5.386 1.00 94.50 79 GLU A CA 1
ATOM 570 C C . GLU A 1 79 ? -5.487 -1.711 -4.059 1.00 94.50 79 GLU A C 1
ATOM 572 O O . GLU A 1 79 ? -4.770 -1.822 -3.063 1.00 94.50 79 GLU A O 1
ATOM 577 N N . ARG A 1 80 ? -6.671 -1.086 -4.034 1.00 90.62 80 ARG A N 1
ATOM 578 C CA . ARG A 1 80 ? -7.290 -0.506 -2.826 1.00 90.62 80 ARG A CA 1
ATOM 579 C C . ARG A 1 80 ? -6.438 0.586 -2.156 1.00 90.62 80 ARG A C 1
ATOM 581 O O . ARG A 1 80 ? -6.550 0.817 -0.957 1.00 90.62 80 ARG A O 1
ATOM 588 N N . PHE A 1 81 ? -5.633 1.295 -2.947 1.00 87.00 81 PHE A N 1
ATOM 589 C CA . PHE A 1 81 ? -4.973 2.536 -2.548 1.00 87.00 81 PHE A CA 1
ATOM 590 C C . PHE A 1 81 ? -5.732 3.749 -3.087 1.00 87.00 81 PHE A C 1
ATOM 592 O O . PHE A 1 81 ? -6.210 3.742 -4.222 1.00 87.00 81 PHE A O 1
ATOM 599 N N . ARG A 1 82 ? -5.793 4.817 -2.286 1.00 81.75 82 ARG A N 1
ATOM 600 C CA . ARG A 1 82 ? -6.140 6.160 -2.759 1.00 81.75 82 ARG A CA 1
ATOM 601 C C . ARG A 1 82 ? -4.849 6.960 -2.857 1.00 81.75 82 ARG A C 1
ATOM 603 O O . ARG A 1 82 ? -4.172 7.154 -1.853 1.00 81.75 82 ARG A O 1
ATOM 610 N N . PHE A 1 83 ? -4.515 7.402 -4.063 1.00 80.69 83 PHE A N 1
ATOM 611 C CA . PHE A 1 83 ? -3.335 8.226 -4.287 1.00 80.69 83 PHE A CA 1
ATOM 612 C C . PHE A 1 83 ? -3.681 9.687 -4.043 1.00 80.69 83 PHE A C 1
ATOM 614 O O . PHE A 1 83 ? -4.562 10.243 -4.700 1.00 80.69 83 PHE A O 1
ATOM 621 N N . THR A 1 84 ? -2.969 10.294 -3.100 1.00 72.38 84 THR A N 1
ATOM 622 C CA . THR A 1 84 ? -2.950 11.743 -2.931 1.00 72.38 84 THR A CA 1
ATOM 623 C C . THR A 1 84 ? -1.663 12.246 -3.574 1.00 72.38 84 THR A C 1
ATOM 625 O O . THR A 1 84 ? -0.586 11.827 -3.154 1.00 72.38 84 THR A O 1
ATOM 628 N N . PRO A 1 85 ? -1.736 13.078 -4.619 1.00 73.38 85 PRO A N 1
ATOM 629 C CA . PRO A 1 85 ? -0.536 13.644 -5.214 1.00 73.38 85 PRO A CA 1
ATOM 630 C C . PRO A 1 85 ? 0.119 14.630 -4.236 1.00 73.38 85 PRO A C 1
ATOM 632 O O . PRO A 1 85 ? -0.555 15.533 -3.750 1.00 73.38 85 PRO A O 1
ATOM 635 N N . ASP A 1 86 ? 1.429 14.501 -3.998 1.00 64.69 86 ASP A N 1
ATOM 636 C CA . ASP A 1 86 ? 2.213 15.514 -3.263 1.00 64.69 86 ASP A CA 1
ATOM 637 C C . ASP A 1 86 ? 2.227 16.854 -4.022 1.00 64.69 86 ASP A C 1
ATOM 639 O O . ASP A 1 86 ? 2.173 17.933 -3.436 1.00 64.69 86 ASP A O 1
ATOM 643 N N . SER A 1 87 ? 2.271 16.781 -5.358 1.00 58.12 87 SER A N 1
ATOM 644 C CA . SER A 1 87 ? 2.152 17.907 -6.281 1.00 58.12 87 SER A CA 1
ATOM 645 C C . SER A 1 87 ? 1.716 17.388 -7.651 1.00 58.12 87 SER A C 1
ATOM 647 O O . SER A 1 87 ? 2.461 16.680 -8.325 1.00 58.12 87 SER A O 1
ATOM 649 N N . THR A 1 88 ? 0.509 17.733 -8.101 1.00 54.84 88 THR A N 1
ATOM 650 C CA . THR A 1 88 ? 0.235 17.742 -9.544 1.00 54.84 88 THR A CA 1
ATOM 651 C C . THR A 1 88 ? 0.870 19.022 -10.076 1.00 54.84 88 THR A C 1
ATOM 653 O O . THR A 1 88 ? 0.389 20.107 -9.722 1.00 54.84 88 THR A O 1
ATOM 656 N N . GLY A 1 89 ? 1.964 18.895 -10.834 1.00 46.00 89 GLY A N 1
ATOM 657 C CA . GLY A 1 89 ? 2.807 19.997 -11.317 1.00 46.00 89 GLY A CA 1
ATOM 658 C C . GLY A 1 89 ? 2.046 21.287 -11.653 1.00 46.00 89 GLY A C 1
ATOM 659 O O . GLY A 1 89 ? 0.924 21.264 -12.167 1.00 46.00 89 GLY A O 1
ATOM 660 N N . GLY A 1 90 ? 2.613 22.423 -11.247 1.00 38.16 90 GLY A N 1
ATOM 661 C CA . GLY A 1 90 ? 2.264 23.733 -11.802 1.00 38.16 90 GLY A CA 1
ATOM 662 C C . GLY A 1 90 ? 3.003 23.955 -13.108 1.00 38.16 90 GLY A C 1
ATOM 663 O O . GLY A 1 90 ? 4.125 23.416 -13.219 1.00 38.16 90 GLY A O 1
#

pLDDT: mean 77.1, std 19.4, range [38.16, 98.06]